Protein AF-A0AAU6D8R8-F1 (afdb_monomer)

Radius of gyration: 20.29 Å; Cα contacts (8 Å, |Δi|>4): 51; chains: 1; bounding box: 66×37×50 Å

Secondary structure (DSSP, 8-state):
----PPPPPPP----PPPHHHHHHHHHHHHHHHHHHTT-B--S-HHHHHHHHHHHHHHHHHHHHH-TTS-PPPHHHHHHHHHHHHTTB----TT---

Foldseek 3Di:
DDDDDDDDDDDPDDPPDDPVRVQLVVQLVVLVVCVVVVFAPDPDSSVLSVQLVVVVVVVVVCVVPPVPDPDDDPCVVNCCSSCVSSRGDDDDVPDDD

Solvent-accessible surface area (backbone atoms only — not comparable to full-atom values): 5963 Å² total; per-residue (Å²): 138,83,86,79,77,80,70,83,78,79,73,92,65,84,75,74,68,53,75,68,54,49,55,52,48,53,41,24,52,50,40,44,52,31,35,76,70,71,38,22,76,57,89,48,37,62,62,28,29,52,52,33,48,52,52,52,53,51,50,53,53,46,61,76,72,47,85,84,60,88,72,72,63,64,67,63,50,52,50,48,51,45,36,65,45,47,35,45,62,78,78,63,97,80,79,78,134

Structure (mmCIF, N/CA/C/O backbone):
data_AF-A0AAU6D8R8-F1
#
_entry.id   AF-A0AAU6D8R8-F1
#
loop_
_atom_site.group_PDB
_atom_site.id
_atom_site.type_symbol
_atom_site.label_atom_id
_atom_site.label_alt_id
_atom_site.label_comp_id
_atom_site.label_asym_id
_atom_site.label_entity_id
_atom_site.label_seq_id
_atom_site.pdbx_PDB_ins_code
_atom_site.Cartn_x
_atom_site.Cartn_y
_atom_site.Cartn_z
_atom_site.occupancy
_atom_site.B_iso_or_equiv
_atom_site.auth_seq_id
_atom_site.auth_comp_id
_atom_site.auth_asym_id
_atom_site.auth_atom_id
_atom_site.pdbx_PDB_model_num
ATOM 1 N N . MET A 1 1 ? 41.138 22.441 28.359 1.00 38.78 1 MET A N 1
ATOM 2 C CA . MET A 1 1 ? 39.769 22.207 28.863 1.00 38.78 1 MET A CA 1
ATOM 3 C C . MET A 1 1 ? 38.834 23.113 28.080 1.00 38.78 1 MET A C 1
ATOM 5 O O . MET A 1 1 ? 38.920 24.318 28.259 1.00 38.78 1 MET A O 1
ATOM 9 N N . PHE A 1 2 ? 38.023 22.567 27.171 1.00 39.81 2 PHE A N 1
ATOM 10 C CA . PHE A 1 2 ? 37.022 23.338 26.427 1.00 39.81 2 PHE A CA 1
ATOM 11 C C . PHE A 1 2 ? 35.635 22.913 26.909 1.00 39.81 2 PHE A C 1
ATOM 13 O O . PHE A 1 2 ? 35.198 21.801 26.631 1.00 39.81 2 PHE A O 1
ATOM 20 N N . THR A 1 3 ? 34.973 23.787 27.664 1.00 37.41 3 THR A N 1
ATOM 21 C CA . THR A 1 3 ? 33.542 23.677 27.966 1.00 37.41 3 THR A CA 1
ATOM 22 C C . THR A 1 3 ? 32.773 24.054 26.707 1.00 37.41 3 THR A C 1
ATOM 24 O O . THR A 1 3 ? 32.879 25.184 26.234 1.00 37.41 3 THR A O 1
ATOM 27 N N . THR A 1 4 ? 32.003 23.122 26.156 1.00 47.22 4 THR A N 1
ATOM 28 C CA . THR A 1 4 ? 31.006 23.429 25.130 1.00 47.22 4 THR A CA 1
ATOM 29 C C . THR A 1 4 ? 29.735 23.869 25.849 1.00 47.22 4 THR A C 1
ATOM 31 O O . THR A 1 4 ? 29.053 23.059 26.471 1.00 47.22 4 THR A O 1
ATOM 34 N N . ALA A 1 5 ? 29.434 25.165 25.807 1.00 50.25 5 ALA A N 1
ATOM 35 C CA . ALA A 1 5 ? 28.102 25.648 26.139 1.00 50.25 5 ALA A CA 1
ATOM 36 C C . ALA A 1 5 ? 27.142 25.155 25.044 1.00 50.25 5 ALA A C 1
ATOM 38 O O . ALA A 1 5 ? 27.343 25.460 23.867 1.00 50.25 5 ALA A O 1
ATOM 39 N N . LEU A 1 6 ? 26.129 24.367 25.420 1.00 57.91 6 LEU A N 1
ATOM 40 C CA . LEU A 1 6 ? 24.981 24.099 24.557 1.00 57.91 6 LEU A CA 1
ATOM 41 C C . LEU A 1 6 ? 24.342 25.457 24.230 1.00 57.91 6 LEU A C 1
ATOM 43 O O . LEU A 1 6 ? 23.919 26.174 25.137 1.00 57.91 6 LEU A O 1
ATOM 47 N N . GLY A 1 7 ? 24.309 25.824 22.949 1.00 51.31 7 GLY A N 1
ATOM 48 C CA . GLY A 1 7 ? 23.522 26.964 22.486 1.00 51.31 7 GLY A CA 1
ATOM 49 C C . GLY A 1 7 ? 22.035 26.790 22.831 1.00 51.31 7 GLY A C 1
ATOM 50 O O . GLY A 1 7 ? 21.607 25.679 23.161 1.00 51.31 7 GLY A O 1
ATOM 51 N N . PRO A 1 8 ? 21.241 27.872 22.784 1.00 58.78 8 PRO A N 1
ATOM 52 C CA . PRO A 1 8 ? 19.826 27.811 23.126 1.00 58.78 8 PRO A CA 1
ATOM 53 C C . PRO A 1 8 ? 19.093 26.780 22.259 1.00 58.78 8 PRO A C 1
ATOM 55 O O . PRO A 1 8 ? 19.346 26.656 21.059 1.00 58.78 8 PRO A O 1
ATOM 58 N N . ASN A 1 9 ? 18.193 26.034 22.900 1.00 62.84 9 ASN A N 1
ATOM 59 C CA . ASN A 1 9 ? 17.298 25.084 22.249 1.00 62.84 9 ASN A CA 1
ATOM 60 C C . ASN A 1 9 ? 16.493 25.828 21.166 1.00 62.84 9 ASN A C 1
ATOM 62 O O . ASN A 1 9 ? 15.918 26.871 21.487 1.00 62.84 9 ASN A O 1
ATOM 66 N N . PRO A 1 10 ? 16.457 25.369 19.903 1.00 59.38 10 PRO A N 1
ATOM 67 C CA . PRO A 1 10 ? 15.637 26.021 18.893 1.00 59.38 10 PRO A CA 1
ATOM 68 C C . PRO A 1 10 ? 14.163 25.981 19.314 1.00 59.38 10 PRO A C 1
ATOM 70 O O . PRO A 1 10 ? 13.637 24.922 19.659 1.00 59.38 10 PRO A O 1
ATOM 73 N N . GLU A 1 11 ? 13.516 27.148 19.284 1.00 56.38 11 GLU A N 1
ATOM 74 C CA . GLU A 1 11 ? 12.074 27.310 19.493 1.00 56.38 11 GLU A CA 1
ATOM 75 C C . GLU A 1 11 ? 11.283 26.336 18.597 1.00 56.38 11 GLU A C 1
ATOM 77 O O . GLU A 1 11 ? 11.736 26.036 17.483 1.00 56.38 11 GLU A O 1
ATOM 82 N N . PRO A 1 12 ? 10.100 25.855 19.031 1.00 52.09 12 PRO A N 1
ATOM 83 C CA . PRO A 1 12 ? 9.242 24.978 18.242 1.00 52.09 12 PRO A CA 1
ATOM 84 C C . PRO A 1 12 ? 8.583 25.764 17.098 1.00 52.09 12 PRO A C 1
ATOM 86 O O . PRO A 1 12 ? 7.379 25.996 17.061 1.00 52.09 12 PRO A O 1
ATOM 89 N N . GLY A 1 13 ? 9.403 26.196 16.142 1.00 53.97 13 GLY A N 1
ATOM 90 C CA . GLY A 1 13 ? 8.960 26.657 14.843 1.00 53.97 13 GLY A CA 1
ATOM 91 C C . GLY A 1 13 ? 8.339 25.487 14.094 1.00 53.97 13 GLY A C 1
ATOM 92 O O . GLY A 1 13 ? 8.861 24.371 14.120 1.00 53.97 13 GLY A O 1
ATOM 93 N N . LEU A 1 14 ? 7.209 25.761 13.448 1.00 56.12 14 LEU A N 1
ATOM 94 C CA . LEU A 1 14 ? 6.484 24.868 12.555 1.00 56.12 14 LEU A CA 1
ATOM 95 C C . LEU A 1 14 ? 7.476 24.208 11.582 1.00 56.12 14 LEU A C 1
ATOM 97 O O . LEU A 1 14 ? 7.898 24.828 10.605 1.00 56.12 14 LEU A O 1
ATOM 101 N N . ARG A 1 15 ? 7.909 22.974 11.873 1.00 61.38 15 ARG A N 1
ATOM 102 C CA . ARG A 1 15 ? 8.746 22.214 10.943 1.00 61.38 15 ARG A CA 1
ATOM 103 C C . ARG A 1 15 ? 7.883 21.950 9.726 1.00 61.38 15 ARG A C 1
ATOM 105 O O . ARG A 1 15 ? 6.937 21.174 9.807 1.00 61.38 15 ARG A O 1
ATOM 112 N N . THR A 1 16 ? 8.199 22.600 8.615 1.00 61.78 16 THR A N 1
ATOM 113 C CA . THR A 1 16 ? 7.739 22.128 7.317 1.00 61.78 16 THR A CA 1
ATOM 114 C C . THR A 1 16 ? 8.292 20.714 7.150 1.00 61.78 16 THR A C 1
ATOM 116 O O . THR A 1 16 ? 9.516 20.541 7.222 1.00 61.78 16 THR A O 1
ATOM 119 N N . PRO A 1 17 ? 7.430 19.692 7.003 1.00 58.50 17 PRO A N 1
ATOM 120 C CA . PRO A 1 17 ? 7.901 18.335 6.797 1.00 58.50 17 PRO A CA 1
ATOM 121 C C . PRO A 1 17 ? 8.817 18.321 5.579 1.00 58.50 17 PRO A C 1
ATOM 123 O O . PRO A 1 17 ? 8.533 18.967 4.562 1.00 58.50 17 PRO A O 1
ATOM 126 N N . LYS A 1 18 ? 9.933 17.598 5.658 1.00 66.44 18 LYS A N 1
ATOM 127 C CA . LYS A 1 18 ? 10.736 17.365 4.451 1.00 66.44 18 LYS A CA 1
ATOM 128 C C . LYS A 1 18 ? 9.860 16.632 3.424 1.00 66.44 18 LYS A C 1
ATOM 130 O O . LYS A 1 18 ? 8.996 15.857 3.827 1.00 66.44 18 LYS A O 1
ATOM 135 N N . PRO A 1 19 ? 10.095 16.779 2.108 1.00 62.62 19 PRO A N 1
ATOM 136 C CA . PRO A 1 19 ? 9.270 16.123 1.085 1.00 62.62 19 PRO A CA 1
ATOM 137 C C . PRO A 1 19 ? 9.084 14.609 1.299 1.00 62.62 19 PRO A C 1
ATOM 139 O O . PRO A 1 19 ? 8.022 14.067 1.014 1.00 62.62 19 PRO A O 1
ATOM 142 N N . PHE A 1 20 ? 10.096 13.940 1.862 1.00 61.62 20 PHE A N 1
ATOM 143 C CA . PHE A 1 20 ? 10.031 12.534 2.268 1.00 61.62 20 PHE A CA 1
ATOM 144 C C . PHE A 1 20 ? 9.034 12.271 3.407 1.00 61.62 20 PHE A C 1
ATOM 146 O O . PHE A 1 20 ? 8.243 11.336 3.325 1.00 61.62 20 PHE A O 1
ATOM 153 N N . GLU A 1 21 ? 9.048 13.111 4.445 1.00 64.06 21 GLU A N 1
ATOM 154 C CA . GLU A 1 21 ? 8.114 13.019 5.570 1.00 64.06 21 GLU A CA 1
ATOM 155 C C . GLU A 1 21 ? 6.681 13.209 5.050 1.00 64.06 21 GLU A C 1
ATOM 157 O O . GLU A 1 21 ? 5.809 12.399 5.344 1.00 64.06 21 GLU A O 1
ATOM 162 N N . GLN A 1 22 ? 6.450 14.178 4.158 1.00 71.31 22 GLN A N 1
ATOM 163 C CA . GLN A 1 22 ? 5.131 14.378 3.547 1.00 71.31 22 GLN A CA 1
ATOM 164 C C . GLN A 1 22 ? 4.658 13.170 2.718 1.00 71.31 22 GLN A C 1
ATOM 166 O O . GLN A 1 22 ? 3.481 12.818 2.761 1.00 71.31 22 GLN A O 1
ATOM 171 N N . GLY A 1 23 ? 5.559 12.528 1.967 1.00 75.12 23 GLY A N 1
ATOM 172 C CA . GLY A 1 23 ? 5.219 11.378 1.127 1.00 75.12 23 GLY A CA 1
ATOM 173 C C . GLY A 1 23 ? 4.724 10.177 1.932 1.00 75.12 23 GLY A C 1
ATOM 174 O O . GLY A 1 23 ? 3.704 9.585 1.579 1.00 75.12 23 GLY A O 1
ATOM 175 N N . ILE A 1 24 ? 5.401 9.852 3.038 1.00 85.38 24 ILE A N 1
ATOM 176 C CA . ILE A 1 24 ? 4.950 8.767 3.917 1.00 85.38 24 ILE A CA 1
ATOM 177 C C . ILE A 1 24 ? 3.673 9.155 4.675 1.00 85.38 24 ILE A C 1
ATOM 179 O O . ILE A 1 24 ? 2.783 8.321 4.798 1.00 85.38 24 ILE A O 1
ATOM 183 N N . HIS A 1 25 ? 3.520 10.420 5.096 1.00 89.25 25 HIS A N 1
ATOM 184 C CA . HIS A 1 25 ? 2.285 10.897 5.732 1.00 89.25 25 HIS A CA 1
ATOM 185 C C . HIS A 1 25 ? 1.061 10.716 4.829 1.00 89.25 25 HIS A C 1
ATOM 187 O O . HIS A 1 25 ? 0.052 10.189 5.284 1.00 89.25 25 HIS A O 1
ATOM 193 N N . ASN A 1 26 ? 1.172 11.042 3.538 1.00 92.50 26 ASN A N 1
ATOM 194 C CA . ASN A 1 26 ? 0.066 10.861 2.596 1.00 92.50 26 ASN A CA 1
ATOM 195 C C . ASN A 1 26 ? -0.354 9.386 2.452 1.00 92.50 26 ASN A C 1
ATOM 197 O O . ASN A 1 26 ? -1.543 9.102 2.332 1.00 92.50 26 ASN A O 1
ATOM 201 N N . LEU A 1 27 ? 0.602 8.448 2.465 1.00 94.31 27 LEU A N 1
ATOM 202 C CA . LEU A 1 27 ? 0.294 7.013 2.417 1.00 94.31 27 LEU A CA 1
ATOM 203 C C . LEU A 1 27 ? -0.414 6.556 3.693 1.00 94.31 27 LEU A C 1
ATOM 205 O O . LEU A 1 27 ? -1.428 5.871 3.616 1.00 94.31 27 LEU A O 1
ATOM 209 N N . VAL A 1 28 ? 0.085 6.979 4.855 1.00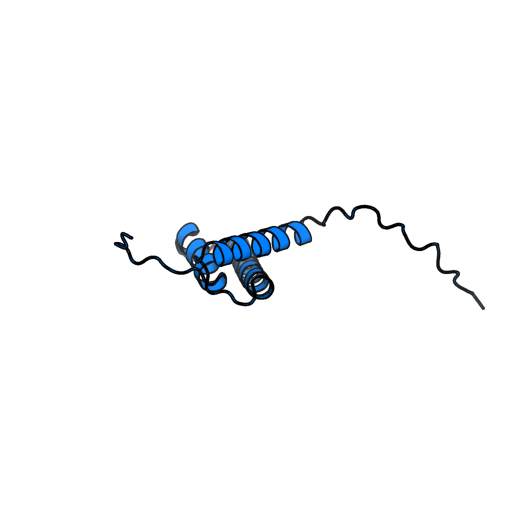 97.12 28 VAL A N 1
ATOM 210 C CA . VAL A 1 28 ? -0.533 6.664 6.149 1.00 97.12 28 VAL A CA 1
ATOM 211 C C . VAL A 1 28 ? -1.962 7.197 6.210 1.00 97.12 28 VAL A C 1
ATOM 213 O O . VAL A 1 28 ? -2.872 6.465 6.592 1.00 97.12 28 VAL A O 1
ATOM 216 N N . ASP A 1 29 ? -2.170 8.455 5.826 1.00 97.25 29 ASP A N 1
ATOM 217 C CA . ASP A 1 29 ? -3.484 9.096 5.871 1.00 97.25 29 ASP A CA 1
ATOM 218 C C . ASP A 1 29 ? -4.454 8.457 4.869 1.00 97.25 29 ASP A C 1
ATOM 220 O O . ASP A 1 29 ? -5.620 8.241 5.195 1.00 97.25 29 ASP A O 1
ATOM 224 N N . GLY A 1 30 ? -3.967 8.069 3.686 1.00 96.81 30 GLY A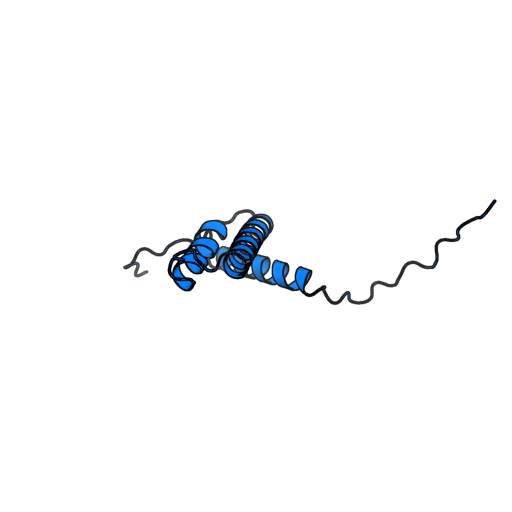 N 1
ATOM 225 C CA . GLY A 1 30 ? -4.754 7.322 2.706 1.00 96.81 30 GLY A CA 1
ATOM 226 C C . GLY A 1 30 ? -5.211 5.959 3.229 1.00 96.81 30 GLY A C 1
ATOM 227 O O . GLY A 1 30 ? -6.397 5.644 3.153 1.00 96.81 30 GLY A O 1
ATOM 228 N N . ILE A 1 31 ? -4.301 5.170 3.814 1.00 97.75 31 ILE A N 1
ATOM 229 C CA . ILE A 1 31 ? -4.642 3.849 4.371 1.00 97.75 31 ILE A CA 1
ATOM 230 C C . ILE A 1 31 ? -5.614 3.997 5.545 1.00 97.75 31 ILE A C 1
ATOM 232 O O . ILE A 1 31 ? -6.606 3.273 5.606 1.00 97.75 31 ILE A O 1
ATOM 236 N N . LYS A 1 32 ? -5.405 4.978 6.433 1.00 98.06 32 LYS A N 1
ATOM 237 C CA . LYS A 1 32 ? -6.354 5.283 7.517 1.00 98.06 32 LYS A CA 1
ATOM 238 C C . LYS A 1 32 ? -7.744 5.612 6.988 1.00 98.06 32 LYS A C 1
ATOM 240 O O . LYS A 1 32 ? -8.714 5.051 7.485 1.00 98.06 32 LYS A O 1
ATOM 245 N N . ALA A 1 33 ? -7.842 6.454 5.962 1.00 97.88 33 ALA A N 1
ATOM 246 C CA . ALA A 1 33 ? -9.125 6.783 5.350 1.00 97.88 33 ALA A CA 1
ATOM 247 C C . ALA A 1 33 ? -9.810 5.538 4.753 1.00 97.88 33 ALA A C 1
ATOM 249 O O . ALA A 1 33 ? -11.026 5.390 4.864 1.00 97.88 33 ALA A O 1
ATOM 250 N N . CYS A 1 34 ? -9.047 4.607 4.168 1.00 97.38 34 CYS A N 1
ATOM 251 C CA . CYS A 1 34 ? -9.585 3.327 3.706 1.00 97.38 34 CYS A CA 1
ATOM 252 C C . CYS A 1 34 ? -10.086 2.449 4.862 1.00 97.38 34 CYS A C 1
ATOM 254 O O . CYS A 1 34 ? -11.154 1.854 4.734 1.00 97.38 34 CYS A O 1
ATOM 256 N N . VAL A 1 35 ? -9.367 2.385 5.986 1.00 97.81 35 VAL A N 1
ATOM 257 C CA . VAL A 1 35 ? -9.816 1.660 7.190 1.00 97.81 35 VAL A CA 1
ATOM 258 C C . VAL A 1 35 ? -11.105 2.274 7.742 1.00 97.81 35 VAL A C 1
ATOM 260 O O . VAL A 1 35 ? -12.073 1.559 7.991 1.00 97.81 35 VAL A O 1
ATOM 263 N N . GLU A 1 36 ? -11.162 3.602 7.866 1.00 97.62 36 GLU A N 1
ATOM 264 C CA . GLU A 1 36 ? -12.347 4.332 8.340 1.00 97.62 36 GLU A CA 1
ATOM 265 C C . GLU A 1 36 ? -13.568 4.123 7.432 1.00 97.62 36 GLU A C 1
ATOM 267 O O . GLU A 1 36 ? -14.697 4.036 7.915 1.00 97.62 36 GLU A O 1
ATOM 272 N N . ALA A 1 37 ? -13.346 3.988 6.123 1.00 96.56 37 ALA A N 1
ATOM 273 C CA . ALA A 1 37 ? -14.386 3.685 5.145 1.00 96.56 37 ALA A CA 1
ATOM 274 C C . ALA A 1 37 ? -14.787 2.196 5.097 1.00 96.56 37 ALA A C 1
ATOM 276 O O . ALA A 1 37 ? -15.675 1.836 4.324 1.00 96.56 37 ALA A O 1
ATOM 277 N N . GLY A 1 38 ? -14.139 1.320 5.875 1.00 96.31 38 GLY A N 1
ATOM 278 C CA . GLY A 1 38 ? -14.366 -0.127 5.821 1.00 96.31 38 GLY A CA 1
ATOM 279 C C . GLY A 1 38 ? -13.874 -0.774 4.522 1.00 96.31 38 GLY A C 1
ATOM 280 O O . GLY A 1 38 ? -14.409 -1.796 4.106 1.00 96.31 38 GLY A O 1
ATOM 281 N N . LEU A 1 39 ? -12.887 -0.162 3.864 1.00 96.50 39 LEU A N 1
ATOM 282 C CA . LEU A 1 39 ? -12.286 -0.612 2.603 1.00 96.50 39 LEU A CA 1
ATOM 283 C C . LEU A 1 39 ? -10.904 -1.250 2.789 1.00 96.50 39 LEU A C 1
ATOM 285 O O . LEU A 1 39 ? -10.344 -1.752 1.820 1.00 96.50 39 LEU A O 1
ATOM 289 N N . SER A 1 40 ? -10.340 -1.224 3.997 1.00 97.56 40 SER A N 1
ATOM 290 C CA . SER A 1 40 ? -9.070 -1.872 4.340 1.00 97.56 40 SER A CA 1
ATOM 291 C C . SER A 1 40 ? -9.206 -2.639 5.652 1.00 97.56 40 SER A C 1
ATOM 293 O O . SER A 1 40 ? -9.876 -2.157 6.568 1.00 97.56 40 SER A O 1
ATOM 295 N N . ASP A 1 41 ? -8.573 -3.811 5.742 1.00 97.12 41 ASP A N 1
ATOM 296 C CA . ASP A 1 41 ? -8.459 -4.593 6.982 1.00 97.12 41 ASP A CA 1
ATOM 297 C C . ASP A 1 41 ? -7.153 -4.341 7.759 1.00 97.12 41 ASP A C 1
ATOM 299 O O . ASP A 1 41 ? -6.877 -5.022 8.749 1.00 97.12 41 ASP A O 1
ATOM 303 N N . SER A 1 42 ? -6.386 -3.318 7.361 1.00 97.19 42 SER A N 1
ATOM 304 C CA . SER A 1 42 ? -5.160 -2.893 8.041 1.00 97.19 42 SER A CA 1
ATOM 305 C C . SER A 1 42 ? -5.399 -2.611 9.528 1.00 97.19 42 SER A C 1
ATOM 307 O O . SER A 1 42 ? -6.251 -1.805 9.911 1.00 97.19 42 SER A O 1
ATOM 309 N N . THR A 1 43 ? -4.591 -3.241 10.384 1.00 97.38 43 THR A N 1
ATOM 310 C CA . THR A 1 43 ? -4.561 -2.972 11.832 1.00 97.38 43 THR A CA 1
ATOM 311 C C . THR A 1 43 ? -3.421 -2.039 12.245 1.00 97.38 43 THR A C 1
ATOM 313 O O . THR A 1 43 ? -3.411 -1.553 13.375 1.00 97.38 43 THR A O 1
ATOM 316 N N . ASP A 1 44 ? -2.460 -1.793 11.349 1.00 97.75 44 ASP A N 1
ATOM 317 C CA . ASP A 1 44 ? -1.346 -0.860 11.545 1.00 97.75 44 ASP A CA 1
ATOM 318 C C . ASP A 1 44 ? -1.072 -0.071 10.247 1.00 97.75 44 ASP A C 1
ATOM 320 O O . ASP A 1 44 ? -0.150 -0.390 9.489 1.00 97.75 44 ASP A O 1
ATOM 324 N N . PRO A 1 45 ? -1.840 1.008 9.996 1.00 96.81 45 PRO A N 1
ATOM 325 C CA . PRO A 1 45 ? -1.693 1.814 8.785 1.00 96.81 45 PRO A CA 1
ATOM 326 C C . PRO A 1 45 ? -0.298 2.416 8.590 1.00 96.81 45 PRO A C 1
ATOM 328 O O . PRO A 1 45 ? 0.073 2.767 7.471 1.00 96.81 45 PRO A O 1
ATOM 331 N N . PHE A 1 46 ? 0.479 2.583 9.667 1.00 96.56 46 PHE A N 1
ATOM 332 C CA . PHE A 1 46 ? 1.836 3.111 9.567 1.00 96.56 46 PHE A CA 1
ATOM 333 C C . PHE A 1 46 ? 2.813 2.055 9.053 1.00 96.56 46 PHE A C 1
ATOM 335 O O . PHE A 1 46 ? 3.594 2.343 8.141 1.00 96.56 46 PHE A O 1
ATOM 342 N N . ALA A 1 47 ? 2.759 0.842 9.609 1.00 96.75 47 ALA A N 1
ATOM 343 C CA . ALA A 1 47 ? 3.565 -0.270 9.118 1.00 96.75 47 ALA A CA 1
ATOM 344 C C . ALA A 1 47 ? 3.242 -0.579 7.649 1.00 96.75 47 ALA A C 1
ATOM 346 O O . ALA A 1 47 ? 4.157 -0.678 6.829 1.00 96.75 47 ALA A O 1
ATOM 347 N N . ASP A 1 48 ? 1.960 -0.619 7.292 1.00 98.00 48 ASP A N 1
ATOM 348 C CA . ASP A 1 48 ? 1.530 -0.939 5.929 1.00 98.00 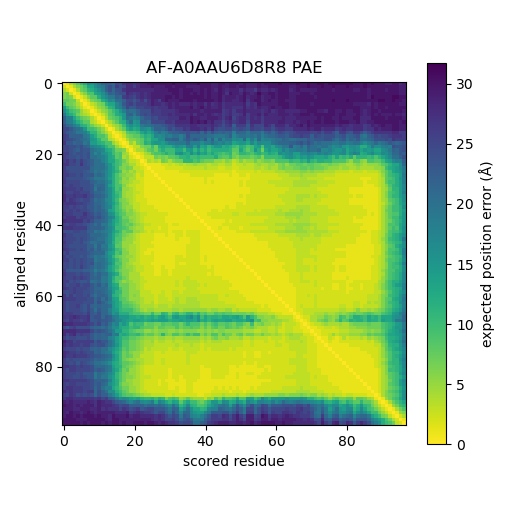48 ASP A CA 1
ATOM 349 C C . ASP A 1 48 ? 1.933 0.155 4.932 1.00 98.00 48 ASP A C 1
ATOM 351 O O . ASP A 1 48 ? 2.443 -0.140 3.849 1.00 98.00 48 ASP A O 1
ATOM 355 N N . ALA A 1 49 ? 1.848 1.434 5.323 1.00 96.81 49 ALA A N 1
ATOM 356 C CA . ALA A 1 49 ? 2.362 2.539 4.513 1.00 96.81 49 ALA A CA 1
ATOM 357 C C . ALA A 1 49 ? 3.870 2.419 4.236 1.00 96.81 49 ALA A C 1
ATOM 359 O O . ALA A 1 49 ? 4.316 2.719 3.125 1.00 96.81 49 ALA A O 1
ATOM 360 N N . LEU A 1 50 ? 4.667 1.971 5.214 1.00 96.19 50 LEU A N 1
ATOM 361 C CA . LEU A 1 50 ? 6.102 1.735 5.019 1.00 96.19 50 LEU A CA 1
ATOM 362 C C . LEU A 1 50 ? 6.368 0.581 4.050 1.00 96.19 50 LEU A C 1
ATOM 364 O O . LEU A 1 50 ? 7.299 0.666 3.240 1.00 96.19 50 LEU A O 1
ATOM 368 N N . VAL A 1 51 ? 5.560 -0.479 4.107 1.00 97.44 51 VAL A N 1
ATOM 369 C CA . VAL A 1 51 ? 5.666 -1.619 3.188 1.00 97.44 51 VAL A CA 1
ATOM 370 C C . VAL A 1 51 ? 5.290 -1.194 1.765 1.00 97.44 51 VAL A C 1
ATOM 372 O O . VAL A 1 51 ? 6.070 -1.435 0.839 1.00 97.44 51 VAL A O 1
ATOM 375 N N . VAL A 1 52 ? 4.171 -0.478 1.595 1.00 97.00 52 VAL A N 1
ATOM 376 C CA . VAL A 1 52 ? 3.748 0.111 0.310 1.00 97.00 52 VAL A CA 1
ATOM 377 C C . VAL A 1 52 ? 4.844 1.018 -0.249 1.00 97.00 52 VAL A C 1
ATOM 379 O O . VAL A 1 52 ? 5.271 0.847 -1.392 1.00 97.00 52 VAL A O 1
ATOM 382 N N . TRP A 1 53 ? 5.355 1.952 0.558 1.00 95.19 53 TRP A N 1
ATOM 383 C CA . TRP A 1 53 ? 6.416 2.867 0.138 1.00 95.19 53 TRP A CA 1
ATOM 384 C C . TRP A 1 53 ? 7.673 2.117 -0.319 1.00 95.19 53 TRP A C 1
ATOM 386 O O . TRP A 1 53 ? 8.225 2.420 -1.379 1.00 95.19 53 TRP A O 1
ATOM 396 N N . SER A 1 54 ? 8.101 1.107 0.444 1.00 96.12 54 SER A N 1
ATOM 397 C CA . SER A 1 54 ? 9.287 0.308 0.120 1.00 96.12 54 SER A CA 1
ATOM 398 C C . SER A 1 54 ? 9.120 -0.441 -1.205 1.00 96.12 54 SER A C 1
ATOM 400 O O . SER A 1 54 ? 10.040 -0.448 -2.028 1.00 96.12 54 SER A O 1
ATOM 402 N N . ALA A 1 55 ? 7.942 -1.025 -1.445 1.00 96.56 55 ALA A N 1
ATOM 403 C CA . ALA A 1 55 ? 7.633 -1.719 -2.691 1.00 96.56 55 ALA A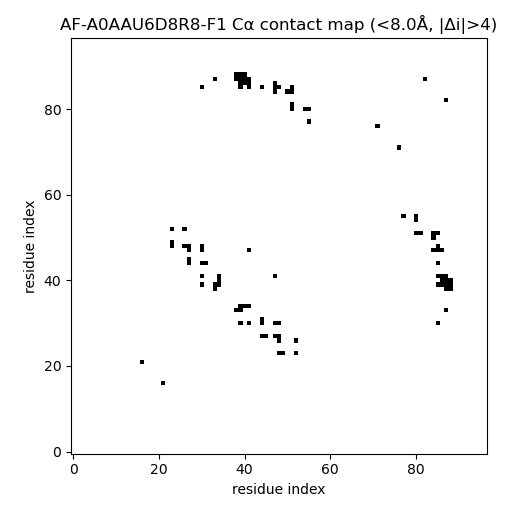 CA 1
ATOM 404 C C . ALA A 1 55 ? 7.620 -0.764 -3.893 1.00 96.56 55 ALA A C 1
ATOM 406 O O . ALA A 1 55 ? 8.240 -1.060 -4.916 1.00 96.56 55 ALA A O 1
ATOM 407 N N . LEU A 1 56 ? 6.987 0.407 -3.760 1.00 95.12 56 LEU A N 1
ATOM 408 C CA . LEU A 1 56 ? 6.950 1.426 -4.813 1.00 95.12 56 LEU A CA 1
ATOM 409 C C . LEU A 1 56 ? 8.345 1.977 -5.126 1.00 95.12 56 LEU A C 1
ATOM 411 O O . LEU A 1 56 ? 8.706 2.127 -6.294 1.00 95.12 56 LEU A O 1
ATOM 415 N N . HIS A 1 57 ? 9.156 2.230 -4.097 1.00 93.94 57 HIS A N 1
ATOM 416 C CA . HIS A 1 57 ? 10.537 2.668 -4.272 1.00 93.94 57 HIS A CA 1
ATOM 417 C C . HIS A 1 57 ? 11.374 1.599 -4.992 1.00 93.94 57 HIS A C 1
ATOM 419 O O . HIS A 1 57 ? 12.119 1.912 -5.924 1.00 93.94 57 HIS A O 1
ATOM 425 N N . GLY A 1 58 ? 11.224 0.327 -4.603 1.00 94.25 58 GLY A N 1
ATOM 426 C CA . GLY A 1 58 ? 11.865 -0.802 -5.278 1.00 94.25 58 GLY A CA 1
ATOM 427 C C . GLY A 1 58 ? 11.441 -0.918 -6.742 1.00 94.25 58 GLY A C 1
ATOM 428 O O . GLY A 1 58 ? 12.294 -1.025 -7.622 1.00 94.25 58 GLY A O 1
ATOM 429 N N . TYR A 1 59 ? 10.139 -0.815 -7.015 1.00 95.12 59 TYR A N 1
ATOM 430 C CA . TYR A 1 59 ? 9.590 -0.846 -8.368 1.00 95.12 59 TYR A CA 1
ATOM 431 C C . TYR A 1 59 ? 10.174 0.263 -9.248 1.00 95.12 59 TYR A C 1
ATOM 433 O O . TYR A 1 59 ? 10.729 -0.015 -10.312 1.00 95.12 59 TYR A O 1
ATOM 441 N N . ALA A 1 60 ? 10.124 1.512 -8.775 1.00 93.62 60 ALA A N 1
ATOM 442 C CA . ALA A 1 60 ? 10.672 2.660 -9.490 1.00 93.62 60 ALA A CA 1
ATOM 443 C C . ALA A 1 60 ? 12.182 2.508 -9.741 1.00 93.62 60 ALA A C 1
ATOM 445 O O . ALA A 1 60 ? 12.659 2.765 -10.849 1.00 93.62 60 ALA A O 1
ATOM 446 N N . GLY A 1 61 ? 12.929 2.030 -8.740 1.00 94.69 61 GLY A N 1
ATOM 447 C CA . GLY A 1 61 ? 14.359 1.758 -8.863 1.00 94.69 61 GLY A CA 1
ATOM 448 C C . GLY A 1 61 ? 14.671 0.712 -9.933 1.00 94.69 61 GLY A C 1
ATOM 449 O O . GLY A 1 61 ? 15.568 0.918 -10.753 1.00 94.69 61 GLY A O 1
A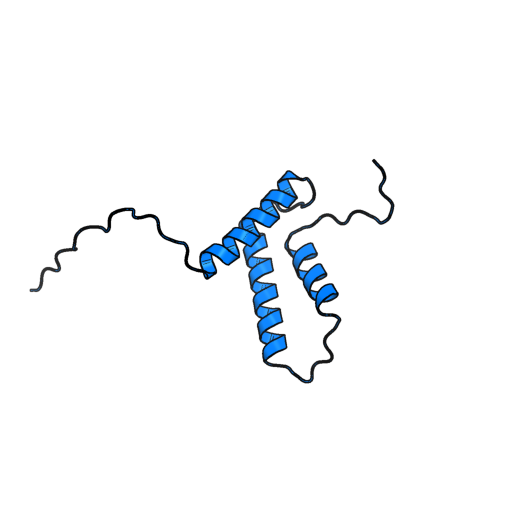TOM 450 N N . LEU A 1 62 ? 13.913 -0.386 -9.980 1.00 94.62 62 LEU A N 1
ATOM 451 C CA . LEU A 1 62 ? 14.103 -1.413 -11.003 1.00 94.62 62 LEU A CA 1
ATOM 452 C C . LEU A 1 62 ? 13.726 -0.905 -12.400 1.00 94.62 62 LEU A C 1
ATOM 454 O O . LEU A 1 62 ? 14.489 -1.123 -13.341 1.00 94.62 62 LEU A O 1
ATOM 458 N N . ARG A 1 63 ? 12.606 -0.180 -12.538 1.00 92.88 63 ARG A N 1
ATOM 459 C CA . ARG A 1 63 ? 12.183 0.420 -13.818 1.00 92.88 63 ARG A CA 1
ATOM 460 C C . ARG A 1 63 ? 13.234 1.382 -14.369 1.00 92.88 63 ARG A C 1
ATOM 462 O O . ARG A 1 63 ? 13.486 1.379 -15.570 1.00 92.88 63 ARG A O 1
ATOM 469 N N . ALA A 1 64 ? 13.881 2.155 -13.498 1.00 93.25 64 ALA A N 1
ATOM 470 C CA . ALA A 1 64 ? 14.923 3.098 -13.892 1.00 93.25 64 ALA A CA 1
ATOM 471 C C . ALA A 1 64 ? 16.225 2.420 -14.359 1.00 93.25 64 ALA A C 1
ATOM 473 O O . ALA A 1 64 ? 16.947 2.993 -15.172 1.00 93.25 64 ALA A O 1
ATOM 474 N N . ASN A 1 65 ? 16.537 1.220 -13.856 1.00 94.62 65 ASN A N 1
ATOM 475 C CA . ASN A 1 65 ? 17.839 0.578 -14.077 1.00 94.62 65 ASN A CA 1
ATOM 476 C C . ASN A 1 65 ? 17.795 -0.645 -15.007 1.00 94.62 65 ASN A C 1
ATOM 478 O O . ASN A 1 65 ? 18.840 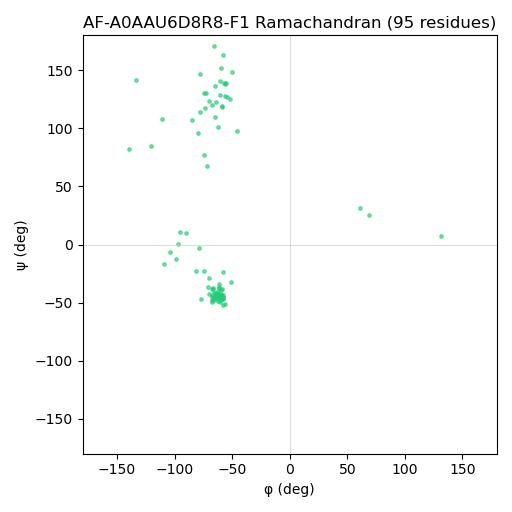-1.060 -15.507 1.00 94.62 65 ASN A O 1
ATOM 482 N N . LEU A 1 66 ? 16.621 -1.231 -15.264 1.00 91.06 66 LEU A N 1
ATOM 483 C CA . LEU A 1 66 ? 16.478 -2.458 -16.053 1.00 91.06 66 LEU A CA 1
ATOM 484 C C . LEU A 1 66 ? 15.593 -2.232 -17.289 1.00 91.06 66 LEU A C 1
ATOM 486 O O . LEU A 1 66 ? 14.393 -2.513 -17.298 1.00 91.06 66 LEU A O 1
ATOM 490 N N . LEU A 1 67 ? 16.225 -1.748 -18.361 1.00 81.88 67 LEU A N 1
ATOM 491 C CA . LEU A 1 67 ? 15.556 -1.362 -19.612 1.00 81.88 67 LEU A CA 1
ATOM 492 C C . LEU A 1 67 ? 15.104 -2.546 -20.485 1.00 81.88 67 LEU A C 1
ATOM 494 O O . LEU A 1 67 ? 14.212 -2.385 -21.310 1.00 81.88 67 LEU A O 1
ATOM 498 N N . SER A 1 68 ? 15.715 -3.724 -20.333 1.00 87.31 68 SER A N 1
ATOM 499 C CA . SER A 1 68 ? 15.456 -4.904 -21.177 1.00 87.31 68 SER A CA 1
ATOM 500 C C . SER A 1 68 ? 14.472 -5.907 -20.574 1.00 87.31 68 SER A C 1
ATOM 502 O O . SER A 1 68 ? 14.192 -6.939 -21.184 1.00 87.31 68 SER A O 1
ATOM 504 N N . VAL A 1 69 ? 13.952 -5.632 -19.378 1.00 87.00 69 VAL A N 1
ATOM 505 C CA . VAL A 1 69 ? 12.959 -6.497 -18.739 1.00 87.00 69 VAL A CA 1
ATOM 506 C C . VAL A 1 69 ? 11.615 -6.308 -19.451 1.00 87.00 69 VAL A C 1
ATOM 508 O O . VAL A 1 69 ? 11.184 -5.166 -19.627 1.00 87.00 69 VAL A O 1
ATOM 511 N N . PRO A 1 70 ? 10.929 -7.391 -19.861 1.00 88.00 70 PRO A N 1
ATOM 512 C CA . PRO A 1 70 ? 9.574 -7.309 -20.390 1.00 88.00 70 PRO A CA 1
ATOM 513 C C . PRO A 1 70 ? 8.602 -7.066 -19.231 1.00 88.00 70 PRO A C 1
ATOM 515 O O . PRO A 1 70 ? 7.959 -7.986 -18.728 1.00 88.00 70 PRO A O 1
ATOM 518 N N . TRP A 1 71 ? 8.566 -5.8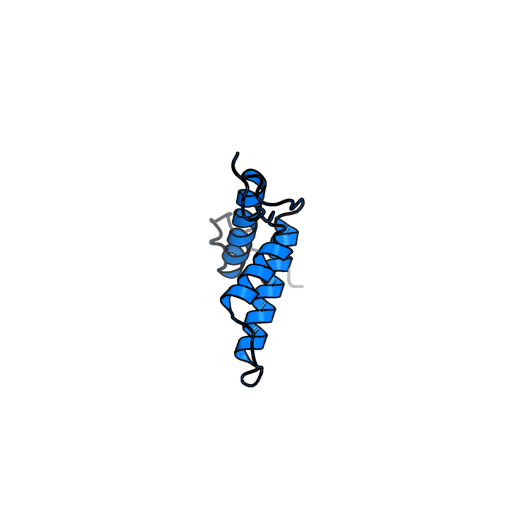22 -18.758 1.00 88.19 71 TRP A N 1
ATOM 519 C CA . TRP A 1 71 ? 7.693 -5.389 -17.678 1.00 88.19 71 TRP A CA 1
ATOM 520 C C . TRP A 1 71 ? 6.234 -5.712 -18.006 1.00 88.19 71 TRP A C 1
ATOM 522 O O . TRP A 1 71 ? 5.786 -5.555 -19.143 1.00 88.19 71 TRP A O 1
ATOM 532 N N . LEU A 1 72 ? 5.500 -6.173 -16.995 1.00 87.38 72 LEU A N 1
ATOM 533 C CA . LEU A 1 72 ? 4.046 -6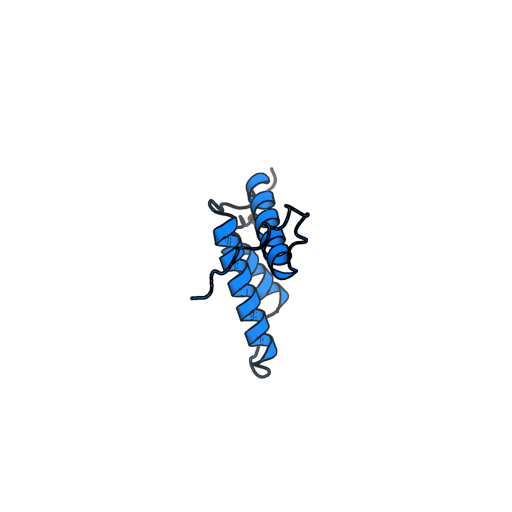.222 -17.073 1.00 87.38 72 LEU A CA 1
ATOM 534 C C . LEU A 1 72 ? 3.493 -4.792 -17.143 1.00 87.38 72 LEU A C 1
ATOM 536 O O . LEU A 1 72 ? 4.220 -3.819 -16.956 1.00 87.38 72 LEU A O 1
ATOM 540 N N . ASP A 1 73 ? 2.195 -4.679 -17.408 1.00 92.94 73 ASP A N 1
ATOM 541 C CA . ASP A 1 73 ? 1.497 -3.396 -17.394 1.00 92.94 73 ASP A CA 1
ATOM 542 C C . ASP A 1 73 ? 1.749 -2.638 -16.074 1.00 92.94 73 ASP A C 1
ATOM 544 O O . ASP A 1 73 ? 1.548 -3.193 -14.985 1.00 92.94 73 ASP A O 1
ATOM 548 N N . ASP A 1 74 ? 2.235 -1.395 -16.190 1.00 91.38 74 ASP A N 1
ATOM 549 C CA . ASP A 1 74 ? 2.662 -0.571 -15.052 1.00 91.38 74 ASP A CA 1
ATOM 550 C C . ASP A 1 74 ? 1.481 -0.344 -14.097 1.00 91.38 74 ASP A C 1
ATOM 552 O O . ASP A 1 74 ? 1.591 -0.613 -12.901 1.00 91.38 74 ASP A O 1
ATOM 556 N N . GLU A 1 75 ? 0.329 0.069 -14.630 1.00 92.06 75 GLU A N 1
ATOM 557 C CA . GLU A 1 75 ? -0.856 0.382 -13.827 1.00 92.06 75 GLU A CA 1
ATOM 558 C C . GLU A 1 75 ? -1.399 -0.839 -13.096 1.00 92.06 75 GLU A C 1
ATOM 560 O O . GLU A 1 75 ? -1.689 -0.777 -11.899 1.00 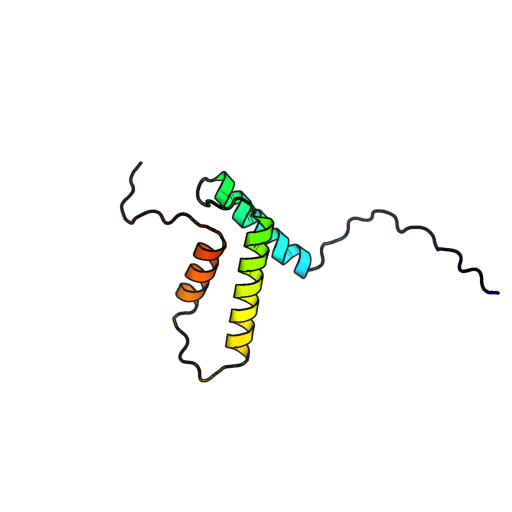92.06 75 GLU A O 1
ATOM 565 N N . ARG A 1 76 ? -1.476 -1.987 -13.776 1.00 92.81 76 ARG A N 1
ATOM 566 C CA . ARG A 1 76 ? -1.868 -3.247 -13.138 1.00 92.81 76 ARG A CA 1
ATOM 567 C C . ARG A 1 76 ? -0.912 -3.626 -12.012 1.00 92.81 76 ARG A C 1
ATOM 569 O O . ARG A 1 76 ? -1.361 -4.042 -10.946 1.00 92.81 76 ARG A O 1
ATOM 576 N N . THR A 1 77 ? 0.393 -3.513 -12.249 1.00 94.38 77 THR A N 1
ATOM 577 C CA . THR A 1 77 ? 1.411 -3.899 -11.264 1.00 94.38 77 THR A CA 1
ATOM 578 C C . THR A 1 77 ? 1.348 -2.998 -10.036 1.00 94.38 77 THR A C 1
ATOM 580 O O . THR A 1 77 ? 1.296 -3.496 -8.913 1.00 94.38 77 THR A O 1
ATOM 583 N N . LEU A 1 78 ? 1.290 -1.681 -10.244 1.00 94.75 78 LEU A N 1
ATOM 584 C CA . LEU A 1 78 ? 1.177 -0.696 -9.171 1.00 94.75 78 LEU A CA 1
ATOM 585 C C . LEU A 1 78 ? -0.130 -0.856 -8.392 1.00 94.75 78 LEU A C 1
ATOM 587 O O . LEU A 1 78 ? -0.101 -0.863 -7.163 1.00 94.75 78 LEU A O 1
ATOM 591 N N . SER A 1 79 ? -1.251 -1.065 -9.087 1.00 94.00 79 SER A N 1
ATOM 592 C CA . SER A 1 79 ? -2.553 -1.299 -8.453 1.00 94.00 79 SER A CA 1
ATOM 593 C C . SER A 1 79 ? -2.532 -2.531 -7.550 1.00 94.00 79 SER A C 1
ATOM 595 O O . SER A 1 79 ? -3.039 -2.467 -6.435 1.00 94.00 79 SER A O 1
ATOM 597 N N . HIS A 1 80 ? -1.917 -3.635 -7.989 1.00 94.88 80 HIS A N 1
ATOM 598 C CA . HIS A 1 80 ? -1.781 -4.834 -7.156 1.00 94.88 80 HIS A CA 1
ATOM 599 C C . HIS A 1 80 ? -0.865 -4.603 -5.951 1.00 94.88 80 HIS A C 1
ATOM 601 O O . HIS A 1 80 ? -1.245 -4.944 -4.837 1.00 94.88 80 HIS A O 1
ATOM 607 N N . LEU A 1 81 ? 0.308 -3.988 -6.152 1.00 95.75 81 LEU A N 1
ATOM 608 C CA . LEU A 1 81 ? 1.236 -3.694 -5.055 1.00 95.75 81 LEU A CA 1
ATOM 609 C C . LEU A 1 81 ? 0.577 -2.828 -3.982 1.00 95.75 81 LEU A C 1
ATOM 611 O O . LEU A 1 81 ? 0.681 -3.138 -2.801 1.00 95.75 81 LEU A O 1
ATOM 615 N N . VAL A 1 82 ? -0.108 -1.756 -4.382 1.00 96.00 82 VAL A N 1
ATOM 616 C CA . VAL A 1 82 ? -0.785 -0.874 -3.430 1.00 96.00 82 VAL A CA 1
ATOM 617 C C . VAL A 1 82 ? -1.949 -1.597 -2.765 1.00 96.00 82 VAL A C 1
ATOM 619 O O . VAL A 1 82 ? -2.020 -1.581 -1.544 1.00 96.00 82 VAL A O 1
ATOM 622 N N . ALA A 1 83 ? -2.836 -2.248 -3.523 1.00 95.69 83 ALA A N 1
ATOM 623 C CA . ALA A 1 83 ? -4.030 -2.867 -2.952 1.00 95.69 83 ALA A CA 1
ATOM 624 C C . ALA A 1 83 ? -3.704 -3.997 -1.970 1.00 95.69 83 ALA A C 1
ATOM 626 O O . ALA A 1 83 ? -4.269 -4.028 -0.878 1.00 95.69 83 ALA A O 1
ATOM 627 N N . ASP A 1 84 ? -2.778 -4.887 -2.331 1.00 96.94 84 ASP A N 1
ATOM 628 C CA . ASP A 1 84 ? -2.435 -6.031 -1.488 1.00 96.94 84 ASP A CA 1
ATOM 629 C C . ASP A 1 84 ? -1.680 -5.584 -0.224 1.00 96.94 84 ASP A C 1
ATOM 631 O O . ASP A 1 84 ? -1.977 -6.063 0.867 1.00 96.94 84 ASP A O 1
ATOM 635 N N . LEU A 1 85 ? -0.733 -4.643 -0.345 1.00 97.75 85 LEU A N 1
ATOM 636 C CA . LEU A 1 85 ? 0.095 -4.194 0.786 1.00 97.75 85 LEU A CA 1
ATOM 637 C C . LEU A 1 85 ? -0.605 -3.160 1.677 1.00 97.75 85 LEU A C 1
ATOM 639 O O . LEU A 1 85 ? -0.238 -3.015 2.837 1.00 97.75 85 LEU A O 1
ATOM 643 N N . ALA A 1 86 ? -1.607 -2.449 1.154 1.00 97.38 86 ALA A N 1
ATOM 644 C CA . ALA A 1 86 ? -2.498 -1.591 1.934 1.00 97.38 86 ALA A CA 1
ATOM 645 C C . ALA A 1 86 ? -3.737 -2.339 2.446 1.00 97.38 86 ALA A C 1
ATOM 647 O O . ALA A 1 86 ? -4.668 -1.700 2.951 1.00 97.38 86 ALA A O 1
ATOM 648 N N . HIS A 1 87 ? -3.767 -3.671 2.319 1.00 97.12 87 HIS A N 1
ATOM 649 C CA . HIS A 1 87 ? -4.812 -4.486 2.926 1.00 97.12 87 HIS A CA 1
ATOM 650 C C . HIS A 1 87 ? -6.222 -4.136 2.414 1.00 97.12 87 HIS A C 1
ATOM 652 O O . HIS A 1 87 ? -7.210 -4.205 3.144 1.00 97.12 87 HIS A O 1
ATOM 658 N N . LEU A 1 88 ? -6.326 -3.704 1.150 1.00 96.81 88 LEU A N 1
ATOM 659 C CA . LEU A 1 88 ? -7.591 -3.257 0.577 1.00 96.81 88 LEU A CA 1
ATOM 660 C C . LEU A 1 88 ? -8.523 -4.443 0.320 1.00 96.81 88 LEU A C 1
ATOM 662 O O . LEU A 1 88 ? -8.176 -5.426 -0.341 1.00 96.81 88 LEU A O 1
ATOM 666 N N . LEU A 1 89 ? -9.756 -4.308 0.793 1.00 93.88 89 LEU A N 1
ATOM 667 C CA . LEU A 1 89 ? -10.812 -5.273 0.555 1.00 93.88 89 LEU A CA 1
ATOM 668 C C . LEU A 1 89 ? -11.222 -5.214 -0.918 1.00 93.88 89 LEU A C 1
ATOM 670 O O . LEU A 1 89 ? -11.625 -4.177 -1.446 1.00 93.88 89 LEU A O 1
ATOM 674 N N . ARG A 1 90 ? -11.137 -6.355 -1.602 1.00 83.69 90 ARG A N 1
ATOM 675 C CA . ARG A 1 90 ? -11.639 -6.481 -2.971 1.00 83.69 90 ARG A CA 1
ATOM 676 C C . ARG A 1 90 ? -13.151 -6.638 -2.929 1.00 83.69 90 ARG A C 1
ATOM 678 O O . ARG A 1 90 ? -13.644 -7.674 -2.486 1.00 83.69 90 ARG A O 1
ATOM 685 N N . THR A 1 91 ? -13.888 -5.660 -3.448 1.00 68.19 91 THR A N 1
ATOM 686 C CA . THR A 1 91 ? -15.309 -5.867 -3.739 1.00 68.19 91 THR A CA 1
ATOM 687 C C . THR A 1 91 ? -15.417 -6.944 -4.822 1.00 68.19 91 THR A C 1
ATOM 689 O O . THR A 1 91 ? -14.818 -6.782 -5.892 1.00 68.19 91 THR A O 1
ATOM 692 N N . PRO A 1 92 ? -16.136 -8.057 -4.591 1.00 55.38 92 PRO A N 1
ATOM 693 C CA . PRO A 1 92 ? -16.381 -9.017 -5.654 1.00 55.38 92 PRO A CA 1
ATOM 694 C C . PRO A 1 92 ? -17.151 -8.317 -6.786 1.00 55.38 92 PRO A C 1
ATOM 696 O O . PRO A 1 92 ? -18.029 -7.494 -6.505 1.00 55.38 92 PRO A O 1
ATOM 699 N N . PRO A 1 93 ? -16.847 -8.605 -8.063 1.00 45.75 93 PRO A N 1
ATOM 700 C CA . PRO A 1 93 ? -17.596 -8.030 -9.172 1.00 45.75 93 PRO A CA 1
ATOM 701 C C . PRO A 1 93 ? -19.056 -8.506 -9.084 1.00 45.75 93 PRO A C 1
ATOM 703 O O . PRO A 1 93 ? -19.353 -9.650 -9.418 1.00 45.75 93 PRO A O 1
ATOM 706 N N . GLY A 1 94 ? -19.945 -7.637 -8.585 1.00 62.09 94 GLY A N 1
ATOM 707 C CA . GLY A 1 94 ? -21.386 -7.893 -8.454 1.00 62.09 94 GLY A CA 1
ATOM 708 C C . GLY A 1 94 ? -22.051 -7.574 -7.104 1.00 62.09 94 GLY A C 1
ATOM 709 O O . GLY A 1 94 ? -23.212 -7.925 -6.940 1.00 62.09 94 GLY A O 1
ATOM 710 N N . GLY A 1 95 ? -21.374 -6.954 -6.130 1.00 48.22 95 GLY A N 1
ATOM 711 C CA . GLY A 1 95 ? -21.989 -6.624 -4.832 1.00 48.22 95 GLY A CA 1
ATOM 712 C C . GLY A 1 95 ? -22.874 -5.370 -4.859 1.00 48.22 95 GLY A C 1
ATOM 713 O O . GLY A 1 95 ? -22.359 -4.265 -4.707 1.00 48.22 95 GLY A O 1
ATOM 714 N N . GLU A 1 96 ? -24.187 -5.545 -5.030 1.00 51.12 96 GLU A N 1
ATOM 715 C CA . GLU A 1 96 ? -25.210 -4.584 -4.583 1.00 51.12 96 GLU A CA 1
ATOM 716 C C . GLU A 1 96 ? -25.433 -4.719 -3.062 1.00 51.12 96 GLU A C 1
ATOM 718 O O . GLU A 1 96 ? -25.279 -5.809 -2.505 1.00 51.12 96 GLU A O 1
ATOM 723 N N . LEU A 1 97 ? -25.746 -3.588 -2.415 1.00 53.41 97 LEU A N 1
ATOM 724 C CA . LEU A 1 97 ? -26.099 -3.451 -0.994 1.00 53.41 97 LEU A CA 1
ATOM 725 C C . LEU A 1 97 ? -27.462 -4.076 -0.668 1.00 53.41 97 LEU A C 1
ATOM 727 O O . LEU A 1 97 ? -28.389 -3.913 -1.493 1.00 53.41 97 LEU A O 1
#

Sequence (97 aa):
MFTTALGPNPEPGLRTPKPFEQGIHNLVDGIKACVEAGLSDSTDPFADALVVWSALHGYAGLRANLLSVPWLDDERTLSHLVADLAHLLRTPPGGEL

Nearest PDB structures (foldseek):
  8i2k-assembly1_B  TM=6.100E-01  e=1.013E-01  Pseudomonas aeruginosa UCBPP-PA14
  4me9-assembly1_B  TM=6.241E-01  e=7.722E-01  Bacillus cereus ATCC 10987
  3bhq-assembly1_B  TM=5.804E-01  e=8.212E-01  Mesorhizobium japonicum MAFF 303099
  3on2-assembly1_A  TM=7.237E-01  e=2.199E+00  Rhodococcus jostii RHA1
  2wv1-assembly1_A  TM=6.564E-01  e=7.080E+00  Bacillus cereus

pLDDT: mean 82.67, std 18.59, range [37.41, 98.06]

Mean predicted aligned error: 11.22 Å